Protein AF-A0A2T9YXM5-F1 (afdb_monomer)

Secondary structure (DSSP, 8-state):
-----------HHHHHHHHH-EEEEEEEEEEEEEEESSEEEEEEEEEEEEEEESSEEEEEEEEEEEEEESSSEEEEEEEEEEEEEESSSEEEEEEEEEEEEEESSSEEEEEEEEEEEEEEESSEEEEEESTEEEEEEE---

Radius of gyration: 18.56 Å; Cα contacts (8 Å, |Δi|>4): 447; chains: 1; bounding box: 38×18×77 Å

Structure (mmCIF, N/CA/C/O backbone):
data_AF-A0A2T9YXM5-F1
#
_entry.id   AF-A0A2T9YXM5-F1
#
loop_
_atom_site.group_PDB
_atom_site.id
_atom_site.type_symbol
_atom_site.label_atom_id
_atom_site.label_alt_id
_atom_site.label_comp_id
_atom_site.label_asym_id
_atom_site.label_entity_id
_atom_site.label_seq_id
_atom_site.pdbx_PDB_ins_code
_atom_site.Cartn_x
_atom_site.Cartn_y
_atom_site.Cartn_z
_atom_site.occupancy
_atom_site.B_iso_or_equiv
_atom_site.auth_seq_id
_atom_site.auth_comp_id
_atom_site.auth_asym_id
_atom_site.auth_atom_id
_atom_site.pdbx_PDB_model_num
ATOM 1 N N . MET A 1 1 ? -0.897 4.385 61.661 1.00 37.03 1 MET A N 1
ATOM 2 C CA . MET A 1 1 ? -1.804 4.908 60.617 1.00 37.03 1 MET A CA 1
ATOM 3 C C . MET A 1 1 ? -1.305 4.375 59.287 1.00 37.03 1 MET A C 1
ATOM 5 O O . MET A 1 1 ? -0.266 4.822 58.826 1.00 37.03 1 MET A O 1
ATOM 9 N N . ASN A 1 2 ? -1.963 3.349 58.747 1.00 37.53 2 ASN A N 1
ATOM 10 C CA . ASN A 1 2 ? -1.573 2.743 57.474 1.00 37.53 2 ASN A CA 1
ATOM 11 C C . ASN A 1 2 ? -2.182 3.572 56.341 1.00 37.53 2 ASN A C 1
ATOM 13 O O . ASN A 1 2 ? -3.402 3.711 56.271 1.00 37.53 2 ASN A O 1
ATOM 17 N N . ALA A 1 3 ? -1.331 4.158 55.502 1.00 43.41 3 ALA A N 1
ATOM 18 C CA . ALA A 1 3 ? -1.753 4.847 54.292 1.00 43.41 3 ALA A CA 1
ATOM 19 C C . ALA A 1 3 ? -2.237 3.801 53.277 1.00 43.41 3 ALA A C 1
ATOM 21 O O . ALA A 1 3 ? -1.460 2.957 52.831 1.00 43.41 3 ALA A O 1
ATOM 22 N N . TYR A 1 4 ? -3.526 3.829 52.943 1.00 42.47 4 TYR A N 1
ATOM 23 C CA . TYR A 1 4 ? -4.059 3.050 51.830 1.00 42.47 4 TYR A CA 1
ATOM 24 C C . TYR A 1 4 ? -3.532 3.642 50.512 1.00 42.47 4 TYR A C 1
ATOM 26 O O . TYR A 1 4 ? -3.547 4.868 50.363 1.00 42.47 4 TYR A O 1
ATOM 34 N N . PRO A 1 5 ? -3.074 2.825 49.546 1.00 53.19 5 PRO A N 1
ATOM 35 C CA . PRO A 1 5 ? -2.691 3.342 48.244 1.00 53.19 5 PRO A CA 1
ATOM 36 C C . PRO A 1 5 ? -3.940 3.880 47.542 1.00 53.19 5 PRO A C 1
ATOM 38 O O . PRO A 1 5 ? -4.941 3.177 47.398 1.00 53.19 5 PRO A O 1
ATOM 41 N N . HIS A 1 6 ? -3.880 5.134 47.107 1.00 43.25 6 HIS A N 1
ATOM 42 C CA . HIS A 1 6 ? -4.892 5.722 46.241 1.00 43.25 6 HIS A CA 1
ATOM 43 C C . HIS A 1 6 ? -4.778 5.082 44.854 1.00 43.25 6 HIS A C 1
ATOM 45 O O . HIS A 1 6 ? -3.924 5.459 44.055 1.00 43.25 6 HIS A O 1
ATOM 51 N N . TYR A 1 7 ? -5.636 4.106 44.565 1.00 46.50 7 TYR A N 1
ATOM 52 C CA . TYR A 1 7 ? -5.835 3.624 43.203 1.00 46.50 7 TYR A CA 1
ATOM 53 C C . TYR A 1 7 ? -6.635 4.680 42.438 1.00 46.50 7 TYR A C 1
ATOM 55 O O . TYR A 1 7 ? -7.811 4.914 42.720 1.00 46.50 7 TYR A O 1
ATOM 63 N N . THR A 1 8 ? -5.996 5.357 41.489 1.00 56.47 8 THR A N 1
ATOM 64 C CA . THR A 1 8 ? -6.682 6.246 40.553 1.00 56.47 8 THR A CA 1
ATOM 65 C C . THR A 1 8 ? -7.548 5.400 39.620 1.00 56.47 8 THR A C 1
ATOM 67 O O . THR A 1 8 ? -7.050 4.671 38.765 1.00 56.47 8 THR A O 1
ATOM 70 N N . PHE A 1 9 ? -8.868 5.470 39.794 1.00 57.34 9 PHE A N 1
ATOM 71 C CA . PHE A 1 9 ? -9.818 4.866 38.863 1.00 57.34 9 PHE A CA 1
ATOM 72 C C . PHE A 1 9 ? -9.762 5.651 37.546 1.00 57.34 9 PHE A C 1
ATOM 74 O O . PHE A 1 9 ? -10.192 6.804 37.481 1.00 57.34 9 PHE A O 1
ATOM 81 N N . LEU A 1 10 ? -9.206 5.049 36.494 1.00 62.03 10 LEU A N 1
ATOM 82 C CA . LEU A 1 10 ? -9.361 5.576 35.141 1.00 62.03 10 LEU A CA 1
ATOM 83 C C . LEU A 1 10 ? -10.855 5.541 34.796 1.00 62.03 10 LEU A C 1
ATOM 85 O O . LEU A 1 10 ? -11.508 4.506 34.924 1.00 62.03 10 LEU A O 1
ATOM 89 N N . SER A 1 11 ? -11.407 6.684 34.389 1.00 74.88 11 SER A N 1
ATOM 90 C CA . SER A 1 11 ? -12.785 6.766 33.896 1.00 74.88 11 SER A CA 1
ATOM 91 C C . SER A 1 11 ? -12.980 5.789 32.734 1.00 74.88 11 SER A C 1
ATOM 93 O O . SER A 1 11 ? -12.099 5.666 31.883 1.00 74.88 11 SER A O 1
ATOM 95 N N . LEU A 1 12 ? -14.152 5.149 32.644 1.00 65.69 12 LEU A N 1
ATOM 96 C CA . LEU A 1 12 ? -14.517 4.296 31.503 1.00 65.69 12 LEU A CA 1
ATOM 97 C C . LEU A 1 12 ? -14.329 5.024 30.167 1.00 65.69 12 LEU A C 1
ATOM 99 O O . LEU A 1 12 ? -13.872 4.426 29.204 1.00 65.69 12 LEU A O 1
ATOM 103 N N . LYS A 1 13 ? -14.575 6.337 30.143 1.00 64.62 13 LYS A N 1
ATOM 104 C CA . LYS A 1 13 ? -14.374 7.186 28.964 1.00 64.62 13 LYS A CA 1
ATOM 105 C C . LYS A 1 13 ? -12.892 7.371 28.621 1.00 64.62 13 LYS A C 1
ATOM 107 O O . LYS A 1 13 ? -12.532 7.442 27.454 1.00 64.62 13 LYS A O 1
ATOM 112 N N . SER A 1 14 ? -12.019 7.422 29.628 1.00 63.62 14 SER A N 1
ATOM 113 C CA . SER A 1 14 ? -10.563 7.460 29.436 1.00 63.62 14 SER A CA 1
ATOM 114 C C . SER A 1 14 ? -10.022 6.112 28.967 1.00 63.62 14 SER A C 1
ATOM 116 O O . SER A 1 14 ? -9.127 6.085 28.130 1.00 63.62 14 SER A O 1
ATOM 118 N N . LEU A 1 15 ? -10.584 5.006 29.461 1.00 63.69 15 LEU A N 1
ATOM 119 C CA . LEU A 1 15 ? -10.254 3.665 28.986 1.00 63.69 15 LEU A CA 1
ATOM 120 C C . LEU A 1 15 ? -10.714 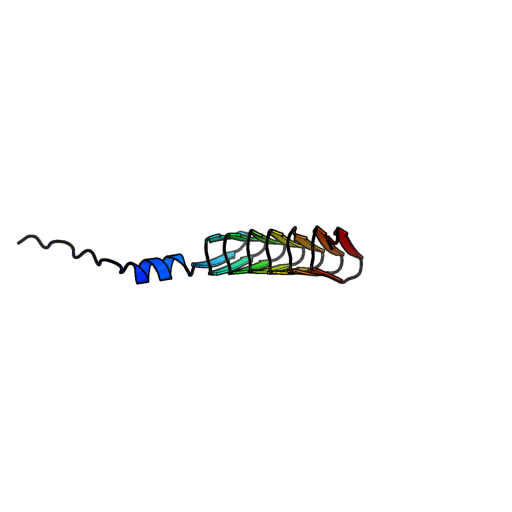3.467 27.536 1.00 63.69 15 LEU A C 1
ATOM 122 O O . LEU A 1 15 ? -9.966 2.947 26.722 1.00 63.69 15 LEU A O 1
ATOM 126 N N . GLU A 1 16 ? -11.911 3.935 27.195 1.00 58.38 16 GLU A N 1
ATOM 127 C CA 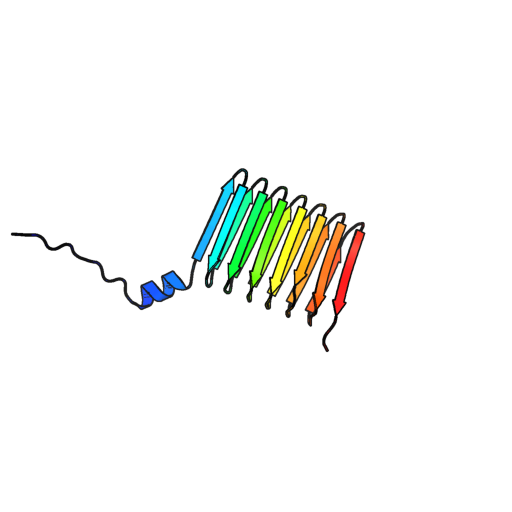. GLU A 1 16 ? -12.459 3.883 25.840 1.00 58.38 16 GLU A CA 1
ATOM 128 C C . GLU A 1 16 ? -11.617 4.713 24.862 1.00 58.38 16 GLU A C 1
ATOM 130 O O . GLU A 1 16 ? -11.276 4.231 23.789 1.00 58.38 16 GLU A O 1
ATOM 135 N N . ILE A 1 17 ? -11.187 5.920 25.240 1.00 61.00 17 ILE A N 1
ATOM 136 C CA . ILE A 1 17 ? -10.256 6.726 24.430 1.00 61.00 17 ILE A CA 1
ATOM 137 C C . ILE A 1 17 ? -8.901 6.021 24.276 1.00 61.00 17 ILE A C 1
ATOM 139 O O . ILE A 1 17 ? -8.373 5.952 23.169 1.00 61.00 17 ILE A O 1
ATOM 143 N N . PHE A 1 18 ? -8.356 5.467 25.363 1.00 59.31 18 PHE A N 1
ATOM 144 C CA . PHE A 1 18 ? -7.078 4.751 25.352 1.00 59.31 18 PHE A CA 1
ATOM 145 C C . PHE A 1 18 ? -7.116 3.498 24.465 1.00 59.31 18 PHE A C 1
ATOM 147 O O . PHE A 1 18 ? -6.171 3.231 23.732 1.00 59.31 18 PHE A O 1
ATOM 154 N N . LEU A 1 19 ? -8.226 2.760 24.477 1.00 56.88 19 LEU A N 1
ATOM 155 C CA . LEU A 1 19 ? -8.443 1.600 23.609 1.00 56.88 19 LEU A CA 1
ATOM 156 C C . LEU A 1 19 ? -8.750 1.985 22.151 1.00 56.88 19 LEU A C 1
ATOM 158 O O . LEU A 1 19 ? -8.659 1.137 21.268 1.00 56.88 19 LEU A O 1
ATOM 162 N N . ASN A 1 20 ? -9.125 3.236 21.880 1.00 55.56 20 ASN A N 1
ATOM 163 C CA . ASN A 1 20 ? -9.502 3.694 20.542 1.00 55.56 20 ASN A CA 1
ATOM 164 C C . ASN A 1 20 ? -8.380 4.417 19.785 1.00 55.56 20 ASN A C 1
ATOM 166 O O . ASN A 1 20 ? -8.584 4.747 18.619 1.00 55.56 20 ASN A O 1
ATOM 170 N N . SER A 1 21 ? -7.224 4.672 20.402 1.00 57.31 21 SER A N 1
ATOM 171 C CA . SER A 1 21 ? -6.106 5.360 19.750 1.00 57.31 21 SER A CA 1
ATOM 172 C C . SER A 1 21 ? -4.774 4.734 20.145 1.00 57.31 21 SER A C 1
ATOM 174 O O . SER A 1 21 ? -4.210 5.053 21.190 1.00 57.31 21 SER A O 1
ATOM 176 N N . PHE A 1 22 ? -4.255 3.862 19.284 1.00 70.38 22 PHE A N 1
ATOM 177 C CA . PHE A 1 22 ? -2.941 3.250 19.454 1.00 70.38 22 PHE A CA 1
ATOM 178 C C . PHE A 1 22 ? -1.922 3.888 18.506 1.00 70.38 22 PHE A C 1
ATOM 180 O O . PHE A 1 22 ? -2.116 3.924 17.291 1.00 70.38 22 PHE A O 1
ATOM 187 N N . GLU A 1 23 ? -0.810 4.366 19.059 1.00 78.31 23 GLU A N 1
ATOM 188 C CA . GLU A 1 23 ? 0.354 4.783 18.279 1.00 78.31 23 GLU A CA 1
ATOM 189 C C . GLU A 1 23 ? 1.493 3.787 18.484 1.00 78.31 23 GLU A C 1
ATOM 191 O O . GLU A 1 23 ? 1.870 3.479 19.615 1.00 78.31 23 GLU A O 1
ATOM 196 N N . GLY A 1 24 ? 2.039 3.266 17.387 1.00 80.56 24 GLY A N 1
ATOM 197 C CA . GLY A 1 24 ? 3.161 2.333 17.417 1.00 80.56 24 GLY A CA 1
ATOM 198 C C . GLY A 1 24 ? 4.292 2.808 16.519 1.00 80.56 24 GLY A C 1
ATOM 199 O O . GLY A 1 24 ? 4.080 3.031 15.330 1.00 80.56 24 GLY A O 1
ATOM 200 N N . TRP A 1 25 ? 5.498 2.921 17.072 1.00 86.81 25 TRP A N 1
ATOM 201 C CA . TRP A 1 25 ? 6.687 3.368 16.348 1.00 86.81 25 TRP A CA 1
ATOM 202 C C . TRP A 1 25 ? 7.842 2.398 16.590 1.00 86.81 25 TRP A C 1
ATOM 204 O O . TRP A 1 25 ? 8.135 2.050 17.733 1.00 86.81 25 TRP A O 1
ATOM 214 N N . GLY A 1 26 ? 8.504 1.959 15.521 1.00 86.44 26 GLY A N 1
ATOM 215 C CA . GLY A 1 26 ? 9.679 1.093 15.603 1.00 86.44 26 GLY A CA 1
ATOM 216 C C . GLY A 1 26 ? 10.767 1.529 14.630 1.00 86.44 26 GLY A C 1
ATOM 217 O O . GLY A 1 26 ? 10.478 1.782 13.464 1.00 86.44 26 GLY A O 1
ATOM 218 N N . THR A 1 27 ? 12.018 1.578 15.089 1.00 88.38 27 THR A N 1
ATOM 219 C CA . THR A 1 27 ? 13.187 1.901 14.259 1.00 88.38 27 THR A CA 1
ATOM 220 C C . THR A 1 27 ? 14.297 0.861 14.434 1.00 88.38 27 THR A C 1
ATOM 222 O O . THR A 1 27 ? 14.386 0.203 15.472 1.00 88.38 27 THR A O 1
ATOM 225 N N . GLY A 1 28 ? 15.153 0.680 13.424 1.00 86.25 28 GLY A N 1
ATOM 226 C CA . GLY A 1 28 ? 16.388 -0.110 13.543 1.00 86.25 28 GLY A CA 1
ATOM 227 C C . GLY A 1 28 ? 16.666 -1.032 12.358 1.00 86.25 28 GLY A C 1
ATOM 228 O O . GLY A 1 28 ? 16.074 -0.917 11.293 1.00 86.25 28 GLY A O 1
ATOM 229 N N . TRP A 1 29 ? 17.583 -1.993 12.512 1.00 84.50 29 TRP A N 1
ATOM 230 C CA . TRP A 1 29 ? 17.886 -2.944 11.427 1.00 84.50 29 TRP A CA 1
ATOM 231 C C . TRP A 1 29 ? 16.663 -3.794 11.040 1.00 84.50 29 TRP A C 1
ATOM 233 O O . TRP A 1 29 ? 16.440 -4.106 9.868 1.00 84.50 29 TRP A O 1
ATOM 243 N N . ARG A 1 30 ? 15.846 -4.155 12.033 1.00 92.75 30 ARG A N 1
ATOM 244 C CA . ARG A 1 30 ? 14.553 -4.821 11.867 1.00 92.75 30 ARG A CA 1
ATOM 245 C C . ARG A 1 30 ? 13.532 -4.116 12.748 1.00 92.75 30 ARG A C 1
ATOM 247 O O . ARG A 1 30 ? 13.624 -4.221 13.965 1.00 92.75 30 ARG A O 1
ATOM 254 N N . ALA A 1 31 ? 12.579 -3.435 12.129 1.00 92.25 31 ALA A N 1
ATOM 255 C CA . ALA A 1 31 ? 11.472 -2.781 12.807 1.00 92.25 31 ALA A CA 1
ATOM 256 C C . ALA A 1 31 ? 10.169 -3.527 12.509 1.00 92.25 31 ALA A C 1
ATOM 258 O O . ALA A 1 31 ? 9.896 -3.932 11.374 1.00 92.25 31 ALA A O 1
ATOM 259 N N . SER A 1 32 ? 9.371 -3.769 13.541 1.00 92.31 32 SER A N 1
ATOM 260 C CA . SER A 1 32 ? 8.079 -4.442 13.425 1.00 92.31 32 SER A CA 1
ATOM 261 C C . SER A 1 32 ? 7.099 -3.784 14.379 1.00 92.31 32 SER A C 1
ATOM 263 O O . SER A 1 32 ? 7.387 -3.680 15.568 1.00 92.31 32 SER A O 1
ATOM 265 N N . VAL A 1 33 ? 5.968 -3.326 13.852 1.00 89.19 33 VAL A N 1
ATOM 266 C CA . VAL A 1 33 ? 4.895 -2.713 14.636 1.00 89.19 33 VAL A CA 1
ATOM 267 C C . VAL A 1 33 ? 3.600 -3.451 14.347 1.00 89.19 33 VAL A C 1
ATOM 269 O O . VAL A 1 33 ? 3.260 -3.679 13.189 1.00 89.19 33 VAL A O 1
ATOM 272 N N . SER A 1 34 ? 2.879 -3.813 15.403 1.00 86.31 34 SER A N 1
ATOM 273 C CA . SER A 1 34 ? 1.558 -4.428 15.312 1.00 86.31 34 SER A CA 1
ATOM 274 C C . SER A 1 34 ? 0.526 -3.586 16.051 1.00 86.31 34 SER A C 1
ATOM 276 O O . SER A 1 34 ? 0.757 -3.215 17.203 1.00 86.31 34 SER A O 1
ATOM 278 N N . GLY A 1 35 ? -0.601 -3.319 15.400 1.00 76.31 35 GLY A N 1
ATOM 279 C CA . GLY A 1 35 ? -1.673 -2.476 15.914 1.00 76.31 35 GLY A CA 1
ATOM 280 C C . GLY A 1 35 ? -3.024 -3.174 15.992 1.00 76.31 35 GLY A C 1
ATOM 281 O O . GLY A 1 35 ? -3.383 -3.932 15.09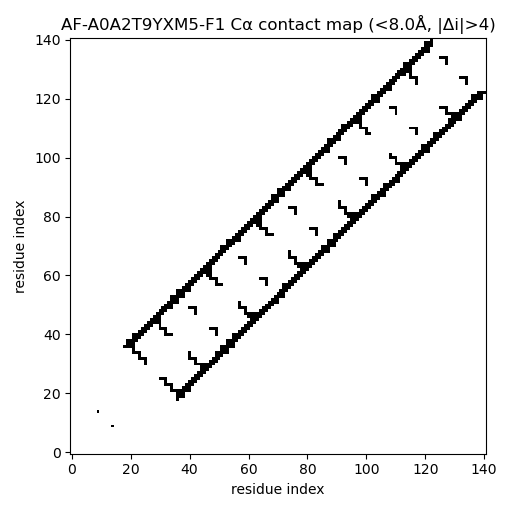2 1.00 76.31 35 GLY A O 1
ATOM 282 N N . LEU A 1 36 ? -3.795 -2.886 17.040 1.00 76.94 36 LEU A N 1
ATOM 283 C CA . LEU A 1 36 ? -5.217 -3.222 17.127 1.00 76.94 36 LEU A CA 1
ATOM 284 C C . LEU A 1 36 ? -6.020 -1.929 17.305 1.00 76.94 36 LEU A C 1
ATOM 286 O O . LEU A 1 36 ? -5.542 -1.011 17.958 1.00 76.94 36 LEU A O 1
ATOM 290 N N . GLY A 1 37 ? -7.234 -1.863 16.765 1.00 72.38 37 GLY A N 1
ATOM 291 C CA . GLY A 1 37 ? -8.098 -0.689 16.891 1.00 72.38 37 GLY A CA 1
ATOM 292 C C . GLY A 1 37 ? -7.705 0.450 15.951 1.00 72.38 37 GLY A C 1
ATOM 293 O O . GLY A 1 37 ? -7.077 0.225 14.914 1.00 72.38 37 GLY A O 1
ATOM 294 N N . SER A 1 38 ? -8.131 1.671 16.284 1.00 81.50 38 SER A N 1
ATOM 295 C CA . SER A 1 38 ? -7.812 2.829 15.450 1.00 81.50 38 SER A CA 1
ATOM 296 C C . SER A 1 38 ? -6.478 3.451 15.831 1.00 81.50 38 SER A C 1
ATOM 298 O O . SER A 1 38 ? -6.146 3.517 17.015 1.00 81.50 38 SER A O 1
ATOM 300 N N . GLY A 1 39 ? -5.685 3.884 14.849 1.00 85.00 39 GLY A N 1
ATOM 301 C CA . GLY A 1 39 ? -4.346 4.366 15.175 1.00 85.00 39 GLY A CA 1
ATOM 302 C C . GLY A 1 39 ? -3.399 4.672 14.023 1.00 85.00 39 GLY A C 1
ATOM 303 O O . GLY A 1 39 ? -3.739 4.556 12.841 1.00 85.00 39 GLY A O 1
ATOM 304 N N . TYR A 1 40 ? -2.184 5.058 14.415 1.00 88.44 40 TYR A N 1
ATOM 305 C CA . TYR A 1 40 ? -1.058 5.338 13.529 1.00 88.44 40 TYR A CA 1
ATOM 306 C C . TYR A 1 40 ? 0.112 4.415 13.867 1.00 88.44 40 TYR A C 1
ATOM 308 O O . TYR A 1 40 ? 0.621 4.407 14.988 1.00 88.44 40 TYR A O 1
ATOM 316 N N . PHE A 1 41 ? 0.569 3.650 12.883 1.00 91.00 41 PHE A N 1
ATOM 317 C CA . PHE A 1 41 ? 1.605 2.644 13.075 1.00 91.00 41 PHE A CA 1
ATOM 318 C C . PHE A 1 41 ? 2.712 2.823 12.047 1.00 91.00 41 PHE A C 1
ATOM 320 O O . PHE A 1 41 ? 2.458 2.769 10.840 1.00 91.00 41 PHE A O 1
ATOM 327 N N . ARG A 1 42 ? 3.949 3.003 12.516 1.00 93.44 42 ARG A N 1
ATOM 328 C CA . ARG A 1 42 ? 5.111 3.224 11.655 1.00 93.44 42 ARG A CA 1
ATOM 329 C C . ARG A 1 42 ? 6.306 2.365 12.038 1.00 93.44 42 ARG A C 1
ATOM 331 O O . ARG A 1 42 ? 6.737 2.355 13.187 1.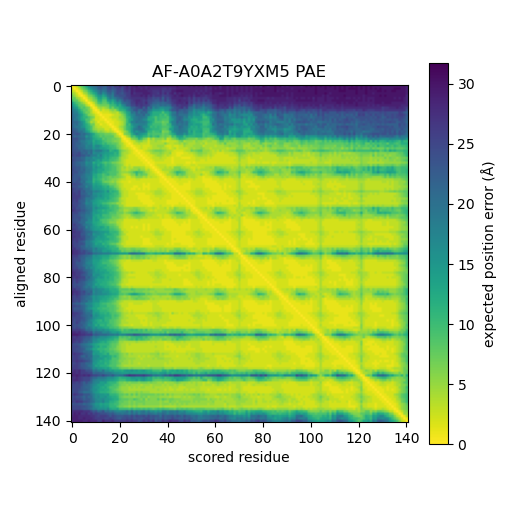00 93.44 42 ARG A O 1
ATOM 338 N N . ALA A 1 43 ? 6.884 1.699 11.047 1.00 94.12 43 ALA A N 1
ATOM 339 C CA . ALA A 1 43 ? 8.150 0.990 11.170 1.00 94.12 43 ALA A CA 1
ATOM 340 C C . ALA A 1 43 ? 9.163 1.536 10.156 1.00 94.12 43 ALA A C 1
ATOM 342 O O . ALA A 1 43 ? 8.862 1.610 8.967 1.00 94.12 43 ALA A O 1
ATOM 343 N N . GLU A 1 44 ? 10.374 1.855 10.605 1.00 95.50 44 GLU A N 1
ATOM 344 C CA . GLU A 1 44 ? 11.484 2.292 9.750 1.00 95.50 44 GLU A CA 1
ATOM 345 C C . GLU A 1 44 ? 12.720 1.417 9.971 1.00 95.50 44 GLU A C 1
ATOM 347 O O . GLU A 1 44 ? 13.135 1.174 11.106 1.00 95.50 44 GLU A O 1
ATOM 352 N N . GLY A 1 45 ? 13.355 0.935 8.905 1.00 92.12 45 GLY A N 1
ATOM 353 C CA . GLY A 1 45 ? 14.552 0.119 9.073 1.00 92.12 45 GLY A CA 1
ATOM 354 C C . GLY A 1 45 ? 15.072 -0.558 7.822 1.00 92.12 45 GLY A C 1
ATOM 355 O O . GLY A 1 45 ? 14.493 -0.448 6.755 1.00 92.12 45 GLY A O 1
ATOM 356 N N . TRP A 1 46 ? 16.144 -1.349 7.926 1.00 91.44 46 TRP A N 1
ATOM 357 C CA . TRP A 1 46 ? 16.571 -2.167 6.778 1.00 91.44 46 TRP A CA 1
ATOM 358 C C . TRP A 1 46 ? 15.477 -3.172 6.379 1.00 91.44 46 TRP A C 1
ATOM 360 O O . TRP A 1 46 ? 15.194 -3.377 5.196 1.00 91.44 46 TRP A O 1
ATOM 370 N N . ARG A 1 47 ? 14.811 -3.772 7.372 1.00 94.88 47 ARG A N 1
ATOM 371 C CA . ARG A 1 47 ? 13.540 -4.484 7.194 1.00 94.88 47 ARG A CA 1
ATOM 372 C C . ARG A 1 47 ? 12.478 -3.853 8.083 1.00 94.88 47 ARG A C 1
ATOM 374 O O . ARG A 1 47 ? 12.604 -3.927 9.302 1.00 94.88 47 ARG A O 1
ATOM 381 N N . ALA A 1 48 ? 11.440 -3.301 7.477 1.00 95.88 48 ALA A N 1
ATOM 382 C CA . ALA A 1 48 ? 10.313 -2.706 8.173 1.00 95.88 48 ALA A CA 1
ATOM 383 C C . ALA A 1 48 ? 9.034 -3.489 7.883 1.00 95.88 48 ALA A C 1
ATOM 385 O O . ALA A 1 48 ? 8.740 -3.849 6.738 1.00 95.88 48 ALA A O 1
ATOM 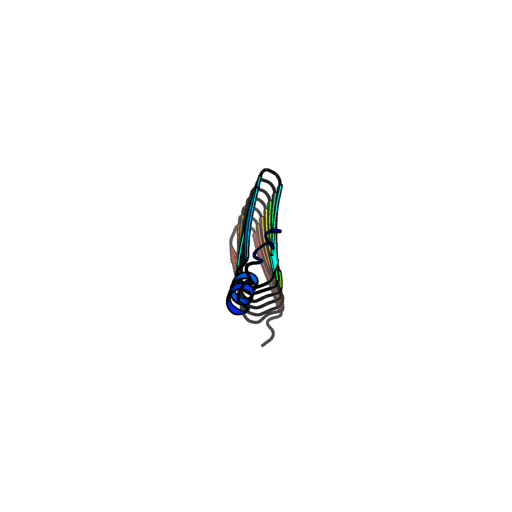386 N N . SER A 1 49 ? 8.268 -3.756 8.934 1.00 95.31 49 SER A N 1
ATOM 387 C CA . SER A 1 49 ? 6.955 -4.375 8.808 1.00 95.31 49 SER A CA 1
ATOM 388 C C . SER A 1 49 ? 5.942 -3.710 9.721 1.00 95.31 49 SER A C 1
ATOM 390 O O . SER A 1 49 ? 6.234 -3.441 10.886 1.00 95.31 49 SER A O 1
ATOM 392 N N . VAL A 1 50 ? 4.754 -3.458 9.185 1.00 93.00 50 VAL A N 1
ATOM 393 C CA . VAL A 1 50 ? 3.599 -3.034 9.967 1.00 93.00 50 VAL A CA 1
ATOM 394 C C . VAL A 1 50 ? 2.450 -3.998 9.714 1.00 93.00 50 VAL A C 1
ATOM 396 O O . VAL A 1 50 ? 2.140 -4.323 8.566 1.00 93.00 50 VAL A O 1
ATOM 399 N N . SER A 1 51 ? 1.820 -4.464 10.784 1.00 90.19 51 SER A N 1
ATOM 400 C CA . SER A 1 51 ? 0.585 -5.238 10.724 1.00 90.19 51 SER A CA 1
ATOM 401 C C . SER A 1 51 ? -0.503 -4.578 11.559 1.00 90.19 51 SER A C 1
ATOM 403 O O . SER A 1 51 ? -0.223 -4.008 12.613 1.00 90.19 51 SER A O 1
ATOM 405 N N . GLY A 1 52 ? -1.758 -4.648 11.122 1.00 81.56 52 GLY A N 1
ATOM 406 C CA . GLY A 1 52 ? -2.834 -4.132 11.958 1.00 81.56 52 GLY A CA 1
ATOM 407 C C . GLY A 1 52 ? -4.242 -4.606 11.650 1.00 81.56 52 GLY A C 1
ATOM 408 O O . GLY A 1 52 ? -4.577 -4.976 10.524 1.00 81.56 52 GLY A O 1
ATOM 409 N N . LEU A 1 53 ? -5.066 -4.579 12.696 1.00 79.62 53 LEU A N 1
ATOM 410 C CA . LEU A 1 53 ? -6.502 -4.846 12.665 1.00 79.62 53 LEU A CA 1
ATOM 411 C C . LEU A 1 53 ? -7.225 -3.621 13.242 1.00 79.62 53 LEU A C 1
ATOM 413 O O . LEU A 1 53 ? -6.941 -3.245 14.369 1.00 79.62 53 LEU A O 1
ATOM 417 N N . GLY A 1 54 ? -8.162 -3.008 12.524 1.00 77.62 54 GLY A N 1
ATOM 418 C CA . GLY A 1 54 ? -8.801 -1.739 12.915 1.00 77.62 54 GLY A CA 1
ATOM 419 C C . GLY A 1 54 ? -8.520 -0.558 11.968 1.00 77.62 54 GLY A C 1
ATOM 420 O O . GLY A 1 54 ? -7.716 -0.635 11.047 1.00 77.62 54 GLY A O 1
ATOM 421 N N . SER A 1 55 ? -9.219 0.560 12.135 1.00 83.81 55 SER A N 1
ATOM 422 C CA . SER A 1 55 ? -9.105 1.676 11.190 1.00 83.81 55 SER A CA 1
ATOM 423 C C . SER A 1 55 ? -7.865 2.536 11.401 1.00 83.81 55 SER A C 1
ATOM 425 O O . SER A 1 55 ? -7.745 3.188 12.429 1.00 83.81 55 SER A O 1
ATOM 427 N N . GLY A 1 56 ? -6.958 2.637 10.431 1.00 87.50 56 GLY A N 1
ATOM 428 C CA . GLY A 1 56 ? -5.725 3.376 10.703 1.00 87.50 56 GLY A CA 1
ATOM 429 C C . GLY A 1 56 ? -4.846 3.718 9.519 1.00 87.50 56 GLY A C 1
ATOM 430 O O . GLY A 1 56 ? -5.162 3.445 8.359 1.00 87.50 56 GLY A O 1
ATOM 431 N N . TYR A 1 57 ? -3.722 4.336 9.866 1.00 90.12 57 TYR A N 1
ATOM 432 C CA . TYR A 1 57 ? -2.618 4.610 8.962 1.00 90.12 57 TYR A CA 1
ATOM 433 C C . TYR A 1 57 ? -1.441 3.706 9.321 1.00 90.12 57 TYR A C 1
ATOM 435 O O . TYR A 1 57 ? -0.952 3.717 10.451 1.00 90.12 57 TYR A O 1
ATOM 443 N N . PHE A 1 58 ? -0.974 2.939 8.346 1.00 92.81 58 PHE A N 1
ATOM 444 C CA . PHE A 1 58 ? 0.072 1.943 8.513 1.00 92.81 58 PHE A CA 1
ATOM 445 C C . PHE A 1 58 ? 1.191 2.227 7.517 1.00 92.81 58 PHE A C 1
ATOM 447 O O . PHE A 1 58 ? 0.958 2.200 6.307 1.00 92.81 58 PHE A O 1
ATOM 454 N N . ARG A 1 59 ? 2.406 2.486 8.009 1.00 95.06 59 ARG A N 1
ATOM 455 C CA . ARG A 1 59 ? 3.554 2.848 7.170 1.00 95.06 59 ARG A CA 1
ATOM 456 C C . ARG A 1 59 ? 4.798 2.040 7.503 1.00 95.06 59 ARG A C 1
ATOM 458 O O . ARG A 1 59 ? 5.273 2.060 8.632 1.00 95.06 59 ARG A O 1
ATOM 465 N N . ALA A 1 60 ? 5.360 1.374 6.505 1.00 96.75 60 ALA A N 1
ATOM 466 C CA . ALA A 1 60 ? 6.658 0.718 6.604 1.00 96.75 60 ALA A CA 1
ATOM 467 C C . ALA A 1 60 ? 7.639 1.347 5.613 1.00 96.75 60 ALA A C 1
ATOM 469 O O . ALA A 1 60 ? 7.317 1.471 4.434 1.00 96.75 60 ALA A O 1
ATOM 470 N N . GLU A 1 61 ? 8.841 1.689 6.068 1.00 97.62 61 GLU A N 1
ATOM 471 C CA . GLU A 1 61 ? 9.889 2.281 5.227 1.00 97.62 61 GLU A CA 1
ATOM 472 C C . GLU A 1 61 ? 11.214 1.554 5.424 1.00 97.62 61 GLU A C 1
ATOM 474 O O . GLU A 1 61 ? 11.642 1.317 6.557 1.00 97.62 61 GLU A O 1
ATOM 479 N N . GLY A 1 62 ? 11.878 1.173 4.334 1.00 95.06 62 GLY A N 1
ATOM 480 C CA . GLY A 1 62 ? 13.124 0.431 4.455 1.00 95.06 62 GLY A CA 1
ATOM 481 C C . GLY A 1 62 ? 13.717 -0.126 3.178 1.00 95.06 62 GLY A C 1
ATOM 482 O O . GLY A 1 62 ? 13.202 0.078 2.095 1.00 95.06 62 GLY A O 1
ATOM 483 N N . TRP A 1 63 ? 14.786 -0.922 3.274 1.00 95.44 63 TRP A N 1
ATOM 484 C CA . TRP A 1 63 ? 15.245 -1.685 2.102 1.00 95.44 63 TRP A CA 1
ATOM 485 C C . TRP A 1 63 ? 14.208 -2.745 1.702 1.00 95.44 63 TRP A C 1
ATOM 487 O O . TRP A 1 63 ? 13.919 -2.944 0.522 1.00 95.44 63 TRP A O 1
ATOM 497 N N . ARG A 1 64 ? 13.615 -3.422 2.692 1.00 97.06 64 ARG A N 1
ATOM 498 C CA . ARG A 1 64 ? 12.394 -4.218 2.521 1.00 97.06 64 ARG A CA 1
ATOM 499 C C . ARG A 1 64 ? 11.308 -3.682 3.438 1.00 97.06 64 ARG A C 1
ATOM 501 O O . ARG A 1 64 ? 11.452 -3.790 4.654 1.00 97.06 64 ARG A O 1
ATOM 508 N N . ALA A 1 65 ? 10.233 -3.176 2.854 1.00 97.31 65 ALA A N 1
ATOM 509 C CA . ALA A 1 65 ? 9.082 -2.655 3.565 1.00 97.31 65 ALA A CA 1
ATOM 510 C C . ALA A 1 65 ? 7.844 -3.500 3.276 1.00 97.31 65 ALA A C 1
ATOM 512 O O . ALA A 1 65 ? 7.589 -3.906 2.141 1.00 97.31 65 ALA A O 1
ATOM 513 N N . SER A 1 66 ? 7.077 -3.771 4.324 1.00 97.44 66 SER A N 1
ATOM 514 C CA . SER A 1 66 ? 5.862 -4.570 4.228 1.00 97.44 66 SER A CA 1
ATOM 515 C C . SER A 1 66 ? 4.771 -4.005 5.120 1.00 97.44 66 SER A C 1
ATOM 517 O O . SER A 1 66 ? 5.003 -3.744 6.297 1.00 97.44 66 SER A O 1
ATOM 519 N N . VAL A 1 67 ? 3.577 -3.838 4.568 1.00 94.81 67 VAL A N 1
ATOM 520 C CA . VAL A 1 67 ? 2.391 -3.479 5.339 1.00 94.81 67 VAL A CA 1
ATOM 521 C C . VAL A 1 67 ? 1.302 -4.506 5.088 1.00 94.81 67 VAL A C 1
ATOM 523 O O . VAL A 1 67 ? 1.046 -4.876 3.946 1.00 94.81 67 VAL A O 1
ATOM 526 N N . SER A 1 68 ? 0.672 -4.963 6.165 1.00 91.81 68 SER A N 1
ATOM 527 C CA . SER A 1 68 ? -0.467 -5.874 6.111 1.00 91.81 68 SER A CA 1
ATOM 528 C C . SER A 1 68 ? -1.596 -5.399 7.020 1.00 91.81 68 SER A C 1
ATOM 530 O O . SER A 1 68 ? -1.341 -4.946 8.134 1.00 91.81 68 SER A O 1
ATOM 532 N N . GLY A 1 69 ? -2.849 -5.518 6.592 1.00 83.62 69 GLY A N 1
ATOM 533 C CA . GLY A 1 69 ? -3.966 -5.248 7.496 1.00 83.62 69 GLY A CA 1
ATOM 534 C C . GLY A 1 69 ? -5.318 -5.757 7.025 1.00 83.62 69 GLY A C 1
ATOM 535 O O . GLY A 1 69 ? -5.520 -6.037 5.847 1.00 83.62 69 GLY A O 1
ATOM 536 N N . LEU A 1 70 ? -6.245 -5.920 7.967 1.00 76.25 70 LEU A N 1
ATOM 537 C CA . LEU A 1 70 ? -7.564 -6.527 7.725 1.00 76.25 70 LEU A CA 1
ATOM 538 C C . LEU A 1 70 ? -8.710 -5.558 8.036 1.00 76.25 70 LEU A C 1
ATOM 540 O O . LEU A 1 70 ? -9.429 -5.771 9.012 1.00 76.25 70 LEU A O 1
ATOM 544 N N . VAL A 1 71 ? -8.779 -4.412 7.344 1.00 68.25 71 VAL A N 1
ATOM 545 C CA . VAL A 1 71 ? -9.603 -3.272 7.786 1.00 68.25 71 VAL A CA 1
ATOM 546 C C . VAL A 1 71 ? -9.603 -2.065 6.844 1.00 68.25 71 VAL A C 1
ATOM 548 O O . VAL A 1 71 ? -8.821 -2.005 5.899 1.00 68.25 71 VAL A O 1
ATOM 551 N N . SER A 1 72 ? -10.476 -1.096 7.156 1.00 83.69 72 SER A N 1
ATOM 552 C CA . SER A 1 72 ? -10.530 0.260 6.597 1.00 83.69 72 SER A CA 1
ATOM 553 C C . SER A 1 72 ? -9.234 1.034 6.864 1.00 83.69 72 SER A C 1
ATOM 555 O O . SER A 1 72 ? -8.904 1.247 8.025 1.00 83.69 72 SER A O 1
ATOM 557 N N . GLY A 1 73 ? -8.510 1.536 5.867 1.00 87.94 73 GLY A N 1
ATOM 558 C CA . GLY A 1 73 ? -7.328 2.334 6.207 1.00 87.94 73 GLY A CA 1
ATOM 559 C C . GLY A 1 73 ? -6.467 2.821 5.062 1.00 87.94 73 GLY A C 1
ATOM 560 O O . GLY A 1 73 ? -6.811 2.716 3.885 1.00 87.94 73 GLY A O 1
ATOM 561 N N . TYR A 1 74 ? -5.328 3.376 5.452 1.00 91.06 74 TYR A N 1
ATOM 562 C CA . TYR A 1 74 ? -4.278 3.803 4.550 1.00 91.06 74 TYR A CA 1
ATOM 563 C C . TYR A 1 74 ? -3.016 2.991 4.833 1.00 91.06 74 TYR A C 1
ATOM 565 O O . TYR A 1 74 ? -2.481 3.022 5.941 1.00 91.06 74 TYR A O 1
ATOM 573 N N . PHE A 1 75 ? -2.540 2.270 3.828 1.00 93.25 75 PHE A N 1
ATOM 574 C CA . PHE A 1 75 ? -1.437 1.329 3.943 1.00 93.25 75 PHE A CA 1
ATOM 575 C C . PHE A 1 75 ? -0.333 1.729 2.966 1.00 93.25 75 PHE A C 1
ATOM 577 O O . PHE A 1 75 ? -0.555 1.738 1.756 1.00 93.25 75 PHE A O 1
ATOM 584 N N . TRP A 1 76 ? 0.853 2.051 3.483 1.00 96.06 76 TRP A N 1
ATOM 585 C CA . TRP A 1 76 ? 1.996 2.523 2.699 1.00 96.06 76 TRP A CA 1
ATOM 586 C C . TRP A 1 76 ? 3.243 1.699 2.994 1.00 96.06 76 TRP A C 1
ATOM 588 O O . TRP A 1 76 ? 3.722 1.671 4.125 1.00 96.06 76 TRP A O 1
ATOM 598 N N . ALA A 1 77 ? 3.831 1.093 1.966 1.00 97.31 77 ALA A N 1
ATOM 599 C CA . ALA A 1 77 ? 5.170 0.516 2.036 1.00 97.31 77 ALA A CA 1
ATOM 600 C C . ALA A 1 77 ? 6.117 1.231 1.062 1.00 97.31 77 ALA A C 1
ATOM 602 O O . ALA A 1 77 ? 5.794 1.354 -0.116 1.00 97.31 77 ALA A O 1
ATOM 603 N N . GLU A 1 78 ? 7.293 1.645 1.529 1.00 98.12 78 GLU A N 1
ATOM 604 C CA . GLU A 1 78 ? 8.323 2.282 0.696 1.00 98.12 78 GLU A CA 1
ATOM 605 C C . GLU A 1 78 ? 9.674 1.597 0.864 1.00 98.12 78 GLU A C 1
ATOM 607 O O . GLU A 1 78 ? 10.137 1.385 1.989 1.00 98.12 78 GLU A O 1
ATOM 612 N N . GLY A 1 79 ? 10.326 1.242 -0.243 1.00 96.75 79 GLY A N 1
ATOM 613 C CA . GLY A 1 79 ? 11.636 0.613 -0.166 1.00 96.75 79 GLY A CA 1
ATOM 614 C C . GLY A 1 79 ? 12.177 0.010 -1.444 1.00 96.75 79 GLY A C 1
ATOM 615 O O . GLY A 1 79 ? 11.519 0.001 -2.467 1.00 96.75 79 GLY A O 1
ATOM 616 N N . TRP A 1 80 ? 13.366 -0.600 -1.410 1.00 96.56 80 TRP A N 1
ATOM 617 C CA . TRP A 1 80 ? 13.851 -1.350 -2.581 1.00 96.56 80 TRP A CA 1
ATOM 618 C C . TRP A 1 80 ? 12.883 -2.484 -2.957 1.00 96.56 80 TRP A C 1
ATOM 620 O O . TRP A 1 80 ? 12.563 -2.690 -4.128 1.00 96.56 80 TRP A O 1
ATOM 630 N N . GLY A 1 81 ? 12.392 -3.215 -1.957 1.00 97.06 81 GLY A N 1
ATOM 631 C CA . GLY A 1 81 ? 11.226 -4.083 -2.080 1.00 97.06 81 GLY A CA 1
ATOM 632 C C . GLY A 1 81 ? 10.100 -3.577 -1.191 1.00 97.06 81 GLY A C 1
ATOM 633 O O . GLY A 1 81 ? 10.267 -3.563 0.027 1.00 97.06 81 GLY A O 1
ATOM 634 N N . ALA A 1 82 ? 8.970 -3.218 -1.788 1.00 97.75 82 ALA A N 1
ATOM 635 C CA . ALA A 1 82 ? 7.784 -2.748 -1.092 1.00 97.75 82 ALA A CA 1
ATOM 636 C C . ALA A 1 82 ? 6.590 -3.661 -1.379 1.00 97.75 82 ALA A C 1
ATOM 638 O O . ALA A 1 82 ? 6.283 -3.997 -2.530 1.00 97.75 82 ALA A O 1
ATOM 639 N N . SER A 1 83 ? 5.904 -4.060 -0.314 1.00 97.62 83 SER A N 1
ATOM 640 C CA . SER A 1 83 ? 4.716 -4.899 -0.402 1.00 97.62 83 SER A CA 1
ATOM 641 C C . SER A 1 83 ? 3.618 -4.376 0.501 1.00 97.62 83 SER A C 1
ATOM 643 O O . SER A 1 83 ? 3.832 -4.172 1.694 1.00 97.62 83 SER A O 1
ATOM 645 N N . VAL A 1 84 ? 2.424 -4.228 -0.055 1.00 94.62 84 VAL A N 1
ATOM 646 C CA . VAL A 1 84 ? 1.211 -3.987 0.717 1.00 94.62 84 VAL A CA 1
ATOM 647 C C . VAL A 1 84 ? 0.223 -5.111 0.458 1.00 94.62 84 VAL A C 1
ATOM 649 O O . VAL A 1 84 ? -0.057 -5.459 -0.690 1.00 94.62 84 VAL A O 1
ATOM 652 N N . SER A 1 85 ? -0.310 -5.685 1.528 1.00 91.25 85 SER A N 1
ATOM 653 C CA . SER A 1 85 ? -1.427 -6.617 1.467 1.00 91.25 85 SER A CA 1
ATOM 654 C C . SER A 1 85 ? -2.558 -6.145 2.367 1.00 91.25 85 SER A C 1
ATOM 656 O O . SER A 1 85 ? -2.330 -5.667 3.476 1.00 91.25 85 SER A O 1
ATOM 658 N N . GLY A 1 86 ? -3.802 -6.290 1.927 1.00 83.25 86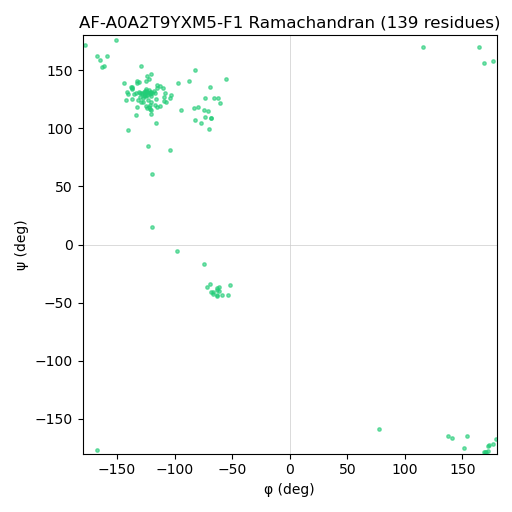 GLY A N 1
ATOM 659 C CA . GLY A 1 86 ? -4.896 -6.032 2.846 1.00 83.25 86 GLY A CA 1
ATOM 660 C C . GLY A 1 86 ? -6.248 -6.573 2.442 1.00 83.25 86 GLY A C 1
ATOM 661 O O . GLY A 1 86 ? -6.559 -6.752 1.265 1.00 83.25 86 GLY A O 1
ATOM 662 N N . LEU A 1 87 ? -7.058 -6.844 3.460 1.00 80.88 87 LEU A N 1
ATOM 663 C CA . LEU A 1 87 ? -8.450 -7.249 3.316 1.00 80.88 87 LEU A CA 1
ATOM 664 C C . LEU A 1 87 ? -9.316 -6.166 3.950 1.00 80.88 87 LEU A C 1
ATOM 666 O O . LEU A 1 87 ? -9.380 -6.068 5.164 1.00 80.88 87 LEU A O 1
ATOM 670 N N . GLY A 1 88 ? -9.968 -5.335 3.154 1.00 79.38 88 GLY A N 1
ATOM 671 C CA . GLY A 1 88 ? -10.846 -4.284 3.655 1.00 79.38 88 GLY A CA 1
ATOM 672 C C . GLY A 1 88 ? -10.899 -3.113 2.693 1.00 79.38 88 GLY A C 1
ATOM 673 O O . GLY A 1 88 ? -10.346 -3.174 1.591 1.00 79.38 88 GLY A O 1
ATOM 674 N N . SER A 1 89 ? -11.590 -2.054 3.096 1.00 84.56 89 SER A N 1
ATOM 675 C CA . SER A 1 89 ? -11.635 -0.843 2.294 1.00 84.56 89 SER A CA 1
ATOM 676 C C . SER A 1 89 ? -10.402 0.026 2.514 1.00 84.56 89 SER A C 1
ATOM 678 O O . SER A 1 89 ? -9.823 0.031 3.594 1.00 84.56 89 SER A O 1
ATOM 680 N N . GLY A 1 90 ? -9.966 0.791 1.518 1.00 87.94 90 GLY A N 1
ATOM 681 C CA . GLY A 1 90 ? -8.884 1.735 1.781 1.00 87.94 90 GLY A CA 1
ATOM 682 C C . GLY A 1 90 ? -8.026 2.124 0.604 1.00 87.94 90 GLY A C 1
ATOM 683 O O . GLY A 1 90 ? -8.372 1.922 -0.560 1.00 87.94 90 GLY A O 1
ATOM 684 N N . TYR A 1 91 ? -6.892 2.712 0.953 1.00 90.12 91 TYR A N 1
ATOM 685 C CA . TYR A 1 91 ? -5.850 3.098 0.025 1.00 90.12 91 TYR A CA 1
ATOM 686 C C . TYR A 1 91 ? -4.585 2.306 0.338 1.00 90.12 91 TYR A C 1
ATOM 688 O O . TYR A 1 91 ? -4.087 2.327 1.462 1.00 90.12 91 TYR A O 1
ATOM 696 N N . PHE A 1 92 ? -4.066 1.617 -0.667 1.00 92.50 92 PHE A N 1
ATOM 697 C CA . PHE A 1 92 ? -2.929 0.719 -0.559 1.00 92.50 92 PHE A CA 1
ATOM 698 C C . PHE A 1 92 ? -1.862 1.167 -1.551 1.00 92.50 92 PHE A C 1
ATOM 700 O O . PHE A 1 92 ? -2.101 1.151 -2.760 1.00 92.50 92 PHE A O 1
ATOM 707 N N . ARG A 1 93 ? -0.689 1.557 -1.051 1.00 95.12 93 ARG A N 1
ATOM 708 C CA . ARG A 1 93 ? 0.416 2.065 -1.867 1.00 95.12 93 ARG A CA 1
ATOM 709 C C . ARG A 1 93 ? 1.724 1.365 -1.551 1.00 95.12 93 ARG A C 1
ATOM 711 O O . ARG A 1 93 ? 2.147 1.326 -0.400 1.00 95.12 93 ARG A O 1
ATOM 718 N N . ALA A 1 94 ? 2.368 0.836 -2.582 1.00 97.31 94 ALA A N 1
ATO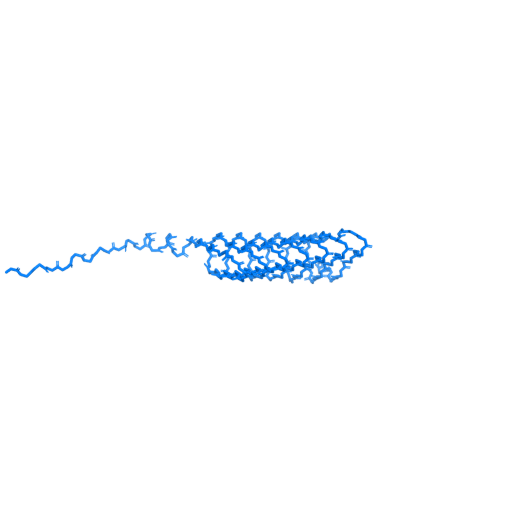M 719 C CA . ALA A 1 94 ? 3.718 0.300 -2.498 1.00 97.31 94 ALA A CA 1
ATOM 720 C C . ALA A 1 94 ? 4.627 1.044 -3.477 1.00 97.31 94 ALA A C 1
ATOM 722 O O . ALA A 1 94 ? 4.306 1.119 -4.661 1.00 97.31 94 ALA A O 1
ATOM 723 N N . GLU A 1 95 ? 5.770 1.531 -3.006 1.00 98.00 95 GLU A N 1
ATOM 724 C CA . GLU A 1 95 ? 6.740 2.261 -3.830 1.00 98.00 95 GLU A CA 1
ATOM 725 C C . GLU A 1 95 ? 8.135 1.673 -3.688 1.00 98.00 95 GLU A C 1
ATOM 727 O O . GLU A 1 95 ? 8.606 1.437 -2.573 1.00 98.00 95 GLU A O 1
ATOM 732 N N . GLY A 1 96 ? 8.807 1.408 -4.809 1.00 96.31 96 GLY A N 1
ATOM 733 C CA . GLY A 1 96 ? 10.123 0.796 -4.742 1.00 96.31 96 GLY A CA 1
ATOM 734 C C . GLY A 1 96 ? 10.777 0.374 -6.041 1.00 96.31 96 GLY A C 1
ATOM 735 O O . GLY A 1 96 ? 10.265 0.602 -7.122 1.00 96.31 96 GLY A O 1
ATOM 736 N N . TRP A 1 97 ? 11.910 -0.330 -5.967 1.00 95.75 97 TRP A N 1
ATOM 737 C CA . TRP A 1 97 ? 12.443 -1.009 -7.159 1.00 95.75 97 TRP A CA 1
ATOM 738 C C . TRP A 1 97 ? 11.535 -2.179 -7.567 1.00 95.75 97 TRP A C 1
ATOM 740 O O . TRP A 1 97 ? 11.264 -2.398 -8.748 1.00 95.75 97 TRP A O 1
ATOM 750 N N . ARG A 1 98 ? 11.040 -2.932 -6.578 1.00 97.06 98 ARG A N 1
ATOM 751 C CA . ARG A 1 98 ? 9.954 -3.905 -6.728 1.00 97.06 98 ARG A CA 1
ATOM 752 C C . ARG A 1 98 ? 8.805 -3.516 -5.812 1.00 97.06 98 ARG A C 1
ATOM 754 O O . ARG A 1 98 ? 8.945 -3.634 -4.598 1.00 97.06 98 ARG A O 1
ATOM 761 N N . ALA A 1 99 ? 7.685 -3.118 -6.397 1.00 97.12 99 ALA A N 1
ATOM 762 C CA . ALA A 1 99 ? 6.468 -2.759 -5.694 1.00 97.12 99 ALA A CA 1
ATOM 763 C C . ALA A 1 99 ? 5.352 -3.769 -5.973 1.00 97.12 99 ALA A C 1
ATOM 765 O O . ALA A 1 99 ? 5.133 -4.220 -7.103 1.00 97.12 99 ALA A O 1
ATOM 766 N N . SER A 1 100 ? 4.640 -4.138 -4.917 1.00 96.75 100 SER A N 1
ATOM 767 C CA . SER A 1 100 ? 3.544 -5.097 -4.980 1.00 96.75 100 SER A CA 1
ATOM 768 C C . SER A 1 100 ? 2.411 -4.652 -4.079 1.00 96.75 100 SER A C 1
ATOM 770 O O . SER A 1 100 ? 2.621 -4.360 -2.904 1.00 96.75 100 SER A O 1
ATOM 772 N N . VAL A 1 101 ? 1.206 -4.622 -4.627 1.00 92.75 101 VAL A N 1
ATOM 773 C CA . VAL A 1 101 ? -0.009 -4.394 -3.856 1.00 92.75 101 VAL A CA 1
ATOM 774 C C . VAL A 1 101 ? -0.973 -5.540 -4.110 1.00 92.75 101 VAL A C 1
ATOM 776 O O . VAL A 1 101 ? -1.221 -5.903 -5.256 1.00 92.75 101 VAL A O 1
ATOM 779 N N . SER A 1 102 ? -1.518 -6.106 -3.037 1.00 89.81 102 SER A N 1
ATOM 780 C CA . SER A 1 102 ? -2.519 -7.167 -3.104 1.00 89.81 102 SER A CA 1
ATOM 781 C C . SER A 1 102 ? -3.701 -6.891 -2.179 1.00 89.81 102 SER A C 1
ATOM 783 O O . SER A 1 102 ? -3.510 -6.454 -1.045 1.00 89.81 102 SER A O 1
ATOM 785 N N . GLY A 1 103 ? -4.927 -7.162 -2.625 1.00 79.75 103 GLY A N 1
ATOM 786 C CA . GLY A 1 103 ? -6.089 -7.058 -1.741 1.00 79.75 103 GLY A CA 1
ATOM 787 C C . GLY A 1 103 ? -7.373 -7.675 -2.279 1.00 79.75 103 GLY A C 1
ATOM 788 O O . GLY A 1 103 ? -7.493 -7.951 -3.468 1.00 79.75 103 GLY A O 1
ATOM 789 N N . LEU A 1 104 ? -8.334 -7.934 -1.388 1.00 72.69 104 LEU A N 1
ATOM 790 C CA . LEU A 1 104 ? -9.588 -8.637 -1.726 1.00 72.69 104 LEU A CA 1
ATOM 791 C C . LEU A 1 104 ? -10.865 -7.815 -1.462 1.00 72.69 104 LEU A C 1
ATOM 793 O O . LEU A 1 104 ? -11.944 -8.394 -1.398 1.00 72.69 104 LEU A O 1
ATOM 797 N N . VAL A 1 105 ? -10.778 -6.493 -1.256 1.00 70.19 105 VAL A N 1
ATOM 798 C CA . VAL A 1 105 ? -11.946 -5.637 -0.925 1.00 70.19 105 VAL A CA 1
ATOM 799 C C . VAL A 1 105 ? -11.753 -4.190 -1.444 1.00 70.19 105 VAL A C 1
ATOM 801 O O . VAL A 1 105 ? -10.763 -3.903 -2.112 1.00 70.19 105 VAL A O 1
ATOM 804 N N . SER A 1 106 ? -12.753 -3.310 -1.306 1.00 79.75 106 SER A N 1
ATOM 805 C CA . SER A 1 106 ? -12.938 -2.115 -2.149 1.00 79.75 106 SER A CA 1
ATOM 806 C C . SER A 1 106 ? -11.959 -0.974 -1.883 1.00 79.75 106 SER A C 1
ATOM 808 O O . SER A 1 106 ? -11.914 -0.465 -0.767 1.00 79.75 106 SER A O 1
ATOM 810 N N . GLY A 1 107 ? -11.250 -0.465 -2.889 1.00 83.50 107 GLY A N 1
ATOM 811 C CA . GLY A 1 107 ? -10.276 0.591 -2.615 1.00 83.50 107 GLY A CA 1
ATOM 812 C C . GLY A 1 107 ? -9.476 1.111 -3.798 1.00 83.50 107 GLY A C 1
ATOM 813 O O . GLY A 1 107 ? -9.782 0.850 -4.961 1.00 83.50 107 GLY A O 1
ATOM 814 N N . TYR A 1 108 ? -8.440 1.868 -3.458 1.00 87.50 108 TYR A N 1
ATOM 815 C CA . TYR A 1 108 ? -7.426 2.367 -4.377 1.00 87.50 108 TYR A CA 1
ATOM 816 C C . TYR A 1 108 ? -6.130 1.605 -4.131 1.00 87.50 108 TYR A C 1
ATOM 818 O O . TYR A 1 108 ? -5.600 1.617 -3.024 1.00 87.50 108 TYR A O 1
ATOM 826 N N . PHE A 1 109 ? -5.615 0.959 -5.167 1.00 90.25 109 PHE A N 1
ATOM 827 C CA . PHE A 1 109 ? -4.415 0.140 -5.104 1.00 90.25 109 PHE A CA 1
ATOM 828 C C . PHE A 1 109 ? -3.387 0.686 -6.087 1.00 90.25 109 PHE A C 1
ATOM 830 O O . PHE A 1 109 ? -3.647 0.738 -7.292 1.00 90.25 109 PHE A O 1
ATOM 837 N N . TRP A 1 110 ? -2.223 1.084 -5.585 1.00 93.25 110 TRP A N 1
ATOM 838 C CA . TRP A 1 110 ? -1.164 1.676 -6.391 1.00 93.25 110 TRP A CA 1
ATOM 839 C C . TRP A 1 110 ? 0.194 1.044 -6.078 1.00 93.25 110 TRP A C 1
ATOM 841 O O . TRP A 1 110 ? 0.690 1.131 -4.961 1.00 93.25 110 TRP A O 1
ATOM 851 N N . ALA A 1 111 ? 0.809 0.415 -7.076 1.00 95.50 111 ALA A N 1
ATOM 852 C CA . ALA A 1 111 ? 2.215 0.031 -7.036 1.00 95.50 111 ALA A CA 1
ATOM 853 C C . ALA A 1 111 ? 3.040 0.908 -7.991 1.00 95.50 111 ALA A C 1
ATOM 855 O O . ALA A 1 111 ? 2.688 1.024 -9.165 1.00 95.50 111 ALA A O 1
ATOM 856 N N . GLU A 1 112 ? 4.151 1.469 -7.525 1.00 97.06 112 GLU A N 1
ATOM 857 C CA . GLU A 1 112 ? 5.084 2.246 -8.347 1.00 97.06 112 GLU A CA 1
ATOM 858 C C . GLU A 1 112 ? 6.508 1.708 -8.200 1.00 97.06 112 GLU A C 1
ATOM 860 O O . GLU A 1 112 ? 7.006 1.522 -7.089 1.00 97.06 112 GLU A O 1
ATOM 865 N N . GLY A 1 113 ? 7.170 1.420 -9.321 1.00 96.00 113 GLY A N 1
ATOM 866 C CA . GLY A 1 113 ? 8.527 0.900 -9.289 1.00 96.00 113 GLY A CA 1
ATOM 867 C C . GLY A 1 113 ? 9.039 0.279 -10.573 1.00 96.00 113 GLY A C 1
ATOM 868 O O . GLY A 1 113 ? 8.271 -0.004 -11.482 1.00 96.00 113 GLY A O 1
ATOM 869 N N . TRP A 1 114 ? 10.340 -0.030 -10.649 1.00 94.94 114 TRP A N 1
ATOM 870 C CA . TRP A 1 114 ? 10.908 -0.687 -11.841 1.00 94.94 114 TRP A CA 1
ATOM 871 C C . TRP A 1 114 ? 10.147 -1.970 -12.209 1.00 94.94 114 TRP A C 1
ATOM 873 O O . TRP A 1 114 ? 9.830 -2.194 -13.376 1.00 94.94 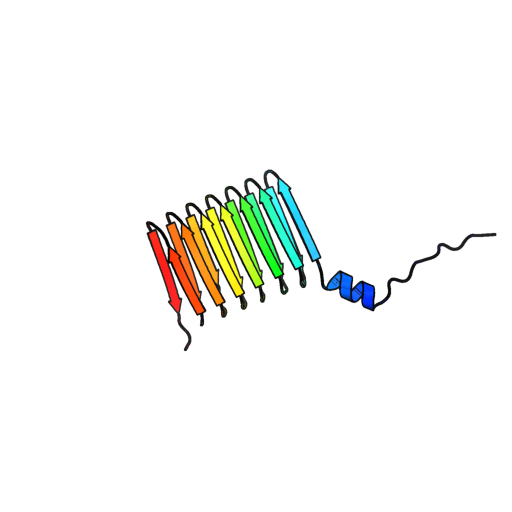114 TRP A O 1
ATOM 883 N N . GLY A 1 115 ? 9.810 -2.789 -11.211 1.00 95.50 115 GLY A N 1
ATOM 884 C CA . GLY A 1 115 ? 8.764 -3.801 -11.311 1.00 95.50 115 GLY A CA 1
ATOM 885 C C . GLY A 1 115 ? 7.594 -3.439 -10.406 1.00 95.50 115 GLY A C 1
ATOM 886 O O . GLY A 1 115 ? 7.771 -3.390 -9.192 1.00 95.50 115 GLY A O 1
ATOM 887 N N . ALA A 1 116 ? 6.413 -3.244 -10.979 1.00 95.56 116 ALA A N 1
ATOM 888 C CA . ALA A 1 116 ? 5.194 -2.909 -10.259 1.00 95.56 116 ALA A CA 1
ATOM 889 C C . ALA A 1 116 ? 4.107 -3.948 -10.541 1.00 95.56 116 ALA A C 1
ATOM 891 O O . ALA A 1 116 ? 3.850 -4.334 -11.684 1.00 95.56 116 ALA A O 1
ATOM 892 N N . SER A 1 117 ? 3.453 -4.415 -9.485 1.00 95.81 117 SER A N 1
ATOM 893 C CA . SER A 1 117 ? 2.374 -5.391 -9.591 1.00 95.81 117 SER A CA 1
ATOM 894 C C . SER A 1 117 ? 1.226 -5.020 -8.675 1.00 95.81 117 SER A C 1
ATOM 896 O O . SER A 1 117 ? 1.429 -4.695 -7.506 1.00 95.81 117 SER A O 1
ATOM 898 N N . VAL A 1 118 ? 0.016 -5.091 -9.211 1.00 91.06 118 VAL A N 1
ATOM 899 C CA . VAL A 1 118 ? -1.209 -4.975 -8.432 1.00 91.06 118 VAL A CA 1
ATOM 900 C C . VAL A 1 118 ? -2.072 -6.200 -8.697 1.00 91.06 118 VAL A C 1
ATOM 902 O O . VAL A 1 118 ? -2.324 -6.547 -9.854 1.00 91.06 118 VAL A O 1
ATOM 905 N N . SER A 1 119 ? -2.513 -6.870 -7.634 1.00 88.62 119 SER A N 1
ATOM 906 C CA . SER A 1 119 ? -3.408 -8.021 -7.723 1.00 88.62 119 SER A CA 1
ATOM 907 C C . SER A 1 119 ? -4.606 -7.925 -6.777 1.00 88.62 119 SER A C 1
ATOM 909 O O . SER A 1 119 ? -4.474 -7.499 -5.633 1.00 88.62 119 SER A O 1
ATOM 911 N N . GLY A 1 120 ? -5.798 -8.327 -7.221 1.00 76.19 120 GLY A N 1
ATOM 912 C CA . GLY A 1 120 ? -6.953 -8.357 -6.319 1.00 76.19 120 GLY A CA 1
ATOM 913 C C . GLY A 1 120 ? -8.287 -8.750 -6.939 1.00 76.19 120 GLY A C 1
ATOM 914 O O . GLY A 1 120 ? -8.488 -8.642 -8.142 1.00 76.19 120 GLY A O 1
ATOM 915 N N . LEU A 1 121 ? -9.222 -9.224 -6.119 1.00 68.56 121 LEU A N 1
ATOM 916 C CA . LEU A 1 121 ? -10.580 -9.589 -6.543 1.00 68.56 121 LEU A CA 1
ATOM 917 C C . LEU A 1 121 ? -11.550 -8.493 -6.099 1.00 68.56 121 LEU A C 1
ATOM 919 O O . LEU A 1 121 ? -12.122 -8.621 -5.016 1.00 68.56 121 LEU A O 1
ATOM 923 N N . VAL A 1 122 ? -11.670 -7.375 -6.839 1.00 64.31 122 VAL A N 1
ATOM 924 C CA . VAL A 1 122 ? -12.451 -6.257 -6.293 1.00 64.31 122 VAL A CA 1
ATOM 925 C C . VAL A 1 122 ? -13.040 -5.167 -7.198 1.00 64.31 122 VAL A C 1
ATOM 927 O O . VAL A 1 122 ? -12.576 -4.915 -8.307 1.00 64.31 122 VAL A O 1
ATOM 930 N N . SER A 1 123 ? -14.023 -4.445 -6.635 1.00 70.06 123 SER A N 1
ATOM 931 C CA . SER A 1 123 ? -14.451 -3.092 -6.995 1.00 70.06 123 SER A CA 1
ATOM 932 C C . SER A 1 123 ? -13.442 -2.044 -6.501 1.00 70.06 123 SER A C 1
ATOM 934 O O . SER A 1 123 ? -13.219 -1.866 -5.308 1.00 70.06 123 SER A O 1
ATOM 936 N N . GLY A 1 124 ? -12.791 -1.328 -7.412 1.00 76.38 124 GLY A N 1
ATOM 937 C CA . GLY A 1 124 ? -11.779 -0.352 -7.021 1.00 76.38 124 GLY A CA 1
ATOM 938 C C . GLY A 1 124 ? -10.978 0.186 -8.192 1.00 76.38 124 GLY A C 1
ATOM 939 O O . GLY A 1 124 ? -11.211 -0.175 -9.348 1.00 76.38 124 GLY A O 1
ATOM 940 N N . TYR A 1 125 ? -10.033 1.059 -7.872 1.00 83.62 125 TYR A N 1
ATOM 941 C CA . TYR A 1 125 ? -9.067 1.594 -8.820 1.00 83.62 125 TYR A CA 1
ATOM 942 C C . TYR A 1 125 ? -7.719 0.908 -8.610 1.00 83.62 125 TYR A C 1
ATOM 944 O O . TYR A 1 125 ? -7.212 0.866 -7.491 1.00 83.62 125 TYR A O 1
ATOM 952 N N . PHE A 1 126 ? -7.133 0.397 -9.690 1.00 87.56 126 PHE A N 1
ATOM 953 C CA . PHE A 1 126 ? -5.859 -0.315 -9.663 1.00 87.56 126 PHE A CA 1
ATOM 954 C C . PHE A 1 126 ? -4.879 0.358 -10.620 1.00 87.56 126 PHE A C 1
ATOM 956 O O . PHE A 1 126 ? -5.201 0.560 -11.793 1.00 87.56 126 PHE A O 1
ATOM 963 N N . ARG A 1 127 ? -3.679 0.676 -10.134 1.00 90.75 127 ARG A N 1
ATOM 964 C CA . ARG A 1 127 ? -2.617 1.308 -10.920 1.00 90.75 127 ARG A CA 1
ATOM 965 C C . ARG A 1 127 ? -1.272 0.662 -10.617 1.00 90.75 127 ARG A C 1
ATOM 967 O O . ARG A 1 127 ? -0.854 0.599 -9.467 1.00 90.75 127 ARG A O 1
ATOM 974 N N . ALA A 1 128 ? -0.589 0.201 -11.656 1.00 93.81 128 ALA A N 1
ATOM 975 C CA . ALA A 1 128 ? 0.796 -0.242 -11.575 1.00 93.81 128 ALA A CA 1
ATOM 976 C C . ALA A 1 128 ? 1.630 0.621 -12.523 1.00 93.81 128 ALA A C 1
ATOM 978 O O . ALA A 1 128 ? 1.280 0.728 -13.698 1.00 93.81 128 ALA A O 1
ATOM 979 N N . GLU A 1 129 ? 2.717 1.213 -12.036 1.00 94.88 129 GLU A N 1
ATOM 980 C CA . GLU A 1 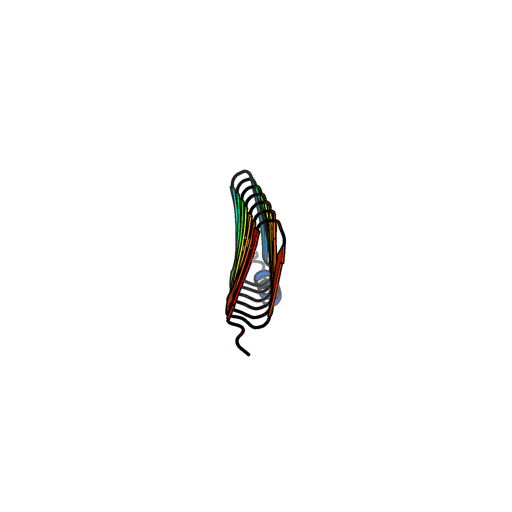129 ? 3.571 2.096 -12.835 1.00 94.88 129 GLU A CA 1
ATOM 981 C C . GLU A 1 129 ? 5.031 1.672 -12.796 1.00 94.88 129 GLU A C 1
ATOM 983 O O . GLU A 1 129 ? 5.596 1.459 -11.726 1.00 94.88 129 GLU A O 1
ATOM 988 N N . GLY A 1 130 ? 5.637 1.589 -13.982 1.00 94.50 130 GLY A N 1
ATOM 989 C CA . GLY A 1 130 ? 7.073 1.430 -14.173 1.00 94.50 130 GLY A CA 1
ATOM 990 C C . GLY A 1 130 ? 7.442 0.492 -15.315 1.00 94.50 130 GLY A C 1
ATOM 991 O O . GLY A 1 130 ? 6.608 0.157 -16.155 1.00 94.50 130 GLY A O 1
ATOM 992 N N . TRP A 1 131 ? 8.716 0.089 -15.373 1.00 91.81 131 TRP A N 1
ATOM 993 C CA . TRP A 1 131 ? 9.277 -0.621 -16.533 1.00 91.81 131 TRP A CA 1
ATOM 994 C C . TRP A 1 131 ? 8.622 -1.987 -16.775 1.00 91.81 131 TRP A C 1
ATOM 996 O O . TRP A 1 131 ? 8.409 -2.398 -17.914 1.00 91.81 131 TRP A O 1
ATOM 1006 N N . ARG A 1 132 ? 8.290 -2.700 -15.695 1.00 93.62 132 ARG A N 1
ATOM 1007 C CA . ARG A 1 132 ? 7.509 -3.940 -15.713 1.00 93.62 132 ARG A CA 1
ATOM 1008 C C . ARG A 1 132 ? 6.284 -3.766 -14.830 1.00 93.62 132 ARG A C 1
ATOM 1010 O O . ARG A 1 132 ? 6.318 -4.138 -13.661 1.00 93.62 132 ARG A O 1
ATOM 1017 N N . ALA A 1 133 ? 5.227 -3.196 -15.393 1.00 93.31 133 ALA A N 1
ATOM 1018 C CA . ALA A 1 133 ? 3.956 -3.001 -14.711 1.00 93.31 133 ALA A CA 1
ATOM 1019 C C . ALA A 1 133 ? 2.955 -4.114 -15.053 1.00 93.31 133 ALA A C 1
ATOM 1021 O O . ALA A 1 133 ? 2.842 -4.537 -16.203 1.00 93.31 133 ALA A O 1
ATOM 1022 N N . SER A 1 134 ? 2.213 -4.582 -14.052 1.00 94.62 134 SER A N 1
ATOM 1023 C CA . SER A 1 134 ? 1.137 -5.557 -14.233 1.00 94.62 134 SER A CA 1
ATOM 1024 C C . SER A 1 134 ? -0.019 -5.286 -13.279 1.00 94.62 134 SER A C 1
ATOM 1026 O O . SER A 1 134 ? 0.182 -4.976 -12.105 1.00 94.62 134 SER A O 1
ATOM 1028 N N . VAL A 1 135 ? -1.238 -5.428 -13.788 1.00 90.50 135 VAL A N 1
ATOM 1029 C CA . VAL A 1 135 ? -2.469 -5.397 -12.998 1.00 90.50 135 VAL A CA 1
ATOM 1030 C C . VAL A 1 135 ? -3.235 -6.676 -13.310 1.00 90.50 135 VAL A C 1
ATOM 1032 O O . VAL A 1 135 ? -3.431 -7.008 -14.477 1.00 90.50 135 VAL A O 1
ATOM 1035 N N . SER A 1 136 ? -3.639 -7.414 -12.281 1.00 87.00 136 SER A N 1
ATOM 1036 C CA . SER A 1 136 ? -4.393 -8.663 -12.427 1.00 87.00 136 SER A CA 1
ATOM 1037 C C . SER A 1 136 ? -5.519 -8.730 -11.403 1.00 87.00 136 SER A C 1
ATOM 1039 O O . SER A 1 136 ? -5.325 -8.400 -10.239 1.00 87.00 136 SER A O 1
ATOM 1041 N N . GLY A 1 137 ? -6.721 -9.130 -11.809 1.00 71.69 137 GLY A N 1
ATOM 1042 C CA . GLY A 1 137 ? -7.838 -9.136 -10.874 1.00 71.69 137 GLY A CA 1
ATOM 1043 C C . GLY A 1 137 ? -9.201 -9.358 -11.500 1.00 71.69 137 GLY A C 1
ATOM 1044 O O . GLY A 1 137 ? -9.404 -9.080 -12.680 1.00 71.69 137 GLY A O 1
ATOM 1045 N N . LEU A 1 138 ? -10.138 -9.858 -10.696 1.00 63.00 138 LEU A N 1
ATOM 1046 C CA . LEU A 1 138 ? -11.532 -10.033 -11.094 1.00 63.00 138 LEU A CA 1
ATOM 1047 C C . LEU A 1 138 ? -12.320 -8.799 -10.658 1.00 63.00 138 LEU A C 1
ATOM 1049 O O . LEU A 1 138 ? -12.452 -8.536 -9.463 1.00 63.00 138 LEU A O 1
ATOM 1053 N N . LYS A 1 139 ? -12.857 -8.051 -11.621 1.00 54.81 139 LYS A N 1
ATOM 1054 C CA . LYS A 1 139 ? -13.815 -6.981 -11.342 1.00 54.81 139 LYS A CA 1
ATOM 1055 C C . LYS A 1 139 ? -15.170 -7.630 -11.057 1.00 54.81 139 LYS A C 1
ATOM 1057 O O . LYS A 1 139 ? -15.817 -8.111 -11.981 1.00 54.81 139 LYS A O 1
ATOM 1062 N N . VAL A 1 140 ? -15.572 -7.682 -9.790 1.00 53.47 140 VAL A N 1
ATOM 1063 C CA . VAL A 1 140 ? -16.932 -8.096 -9.413 1.00 53.47 140 VAL A CA 1
ATOM 1064 C C . VAL A 1 140 ? -17.818 -6.860 -9.577 1.00 53.47 140 VAL A C 1
ATOM 1066 O O . VAL A 1 140 ? -17.621 -5.871 -8.870 1.00 53.47 140 VAL A O 1
ATOM 1069 N N . GLY A 1 141 ? -18.656 -6.874 -10.617 1.00 49.62 141 GLY A N 1
ATOM 1070 C CA . GLY A 1 141 ? -19.610 -5.811 -10.951 1.00 49.62 141 GLY A CA 1
ATOM 1071 C C . GLY A 1 141 ? -20.903 -5.930 -10.166 1.00 49.62 141 GLY A C 1
ATOM 1072 O O . GLY A 1 141 ? -21.286 -7.081 -9.862 1.00 49.62 141 GLY A O 1
#

Organism: NCBI:txid133385

Solvent-accessible surface area (backbone atoms only — not comparable to full-atom values): 6213 Å² total; per-residue (Å²): 136,85,83,76,80,84,79,80,79,75,49,72,66,55,50,51,52,56,64,49,52,41,78,37,80,28,68,44,72,68,10,67,26,78,48,61,40,24,34,44,35,33,7,34,21,52,34,8,28,22,39,36,40,40,48,32,42,36,34,6,32,23,49,35,7,28,22,40,35,58,30,44,34,39,38,33,6,32,20,50,36,7,30,24,39,37,43,36,35,37,40,38,34,5,33,24,50,35,8,28,26,38,35,58,38,44,31,41,38,34,7,33,18,52,33,6,28,28,40,34,52,33,50,64,50,79,43,40,37,55,84,45,50,38,76,49,68,50,72,64,127

Mean predicted aligned error: 8.66 Å

pLDDT: mean 82.88, std 15.3, range [37.03, 98.12]

Sequence (141 aa):
MNAYPHYTFLSLKSLEIFLNSFEGWGTGWRASVSGLGSGYFRAEGWRASVSGLGSGYFRAEGWRASVSGLVSGYFWAEGWGASVSGLGSGYFRAEGWRASVSGLVSGYFWAEGWGASVSGLVSGYFRAEGWRASVSGLKVG

Foldseek 3Di:
DDDDDPDPDDPPVNVVVVQAEDEAEFEEQATEEEEEHEYEYEYEHQAFEYEYEYEYAYEYEHQAFEYEYEEEYHAEYEHQHFEYEYEYEYAHETEHQAFEYEYEEEYHAEYEHQAFEYEYAEHYHYYTDHVHGYYYYHYDD